Protein AF-A0A7C4HDP6-F1 (afdb_monomer_lite)

Radius of gyration: 12.61 Å; chains: 1; bounding box: 24×19×40 Å

Secondary structure (DSSP, 8-state):
--THHHHHHHHHHTT---HHHHHHHHHHHHS-EETTEEPPTTTT-SHHHHHHHHHHH-HHHHHHHHHHHHHHHHTHHHHHHHHT-

Sequence (85 aa):
MPGWRIHRRIGRFLGIQDEGLMKRVDRMLDFPRVGKLRLPHKALHNTDCVLWIWMELGDEAANYALLHLALDRSRLSRLIEELEK

Structure (mmCIF, N/CA/C/O backbone):
data_AF-A0A7C4HDP6-F1
#
_entry.id   AF-A0A7C4HDP6-F1
#
loop_
_atom_site.group_PDB
_atom_site.id
_atom_site.type_symbol
_atom_site.label_atom_id
_atom_site.label_alt_id
_atom_site.label_comp_id
_atom_site.label_asym_id
_atom_site.label_entity_id
_atom_site.label_seq_id
_atom_site.pdbx_PDB_ins_code
_atom_site.Cartn_x
_atom_site.Cartn_y
_atom_site.Cartn_z
_atom_site.occupancy
_atom_site.B_iso_or_equiv
_atom_site.auth_seq_id
_atom_site.auth_comp_id
_atom_site.auth_asym_id
_atom_site.auth_atom_id
_atom_site.pdbx_PDB_model_num
ATOM 1 N N . MET A 1 1 ? 11.235 8.270 -2.778 1.00 45.94 1 MET A N 1
ATOM 2 C CA . MET A 1 1 ? 11.218 7.335 -3.928 1.00 45.94 1 MET A CA 1
ATOM 3 C C . MET A 1 1 ? 10.033 7.694 -4.831 1.00 45.94 1 MET A C 1
ATOM 5 O O . MET A 1 1 ? 8.989 8.011 -4.268 1.00 45.94 1 MET A O 1
ATOM 9 N N . PRO A 1 2 ? 10.172 7.716 -6.173 1.00 51.94 2 PRO A N 1
ATOM 10 C CA . PRO A 1 2 ? 9.169 8.270 -7.103 1.00 51.94 2 PRO A CA 1
ATOM 11 C C . PRO A 1 2 ? 7.994 7.331 -7.464 1.00 51.94 2 PRO A C 1
ATOM 13 O O . PRO A 1 2 ? 6.991 7.807 -7.996 1.00 51.94 2 PRO A O 1
ATOM 16 N N . GLY A 1 3 ? 8.059 6.043 -7.102 1.00 64.12 3 GLY A N 1
ATOM 17 C CA . GLY A 1 3 ? 7.125 5.007 -7.577 1.00 64.12 3 GLY A CA 1
ATOM 18 C C . GLY A 1 3 ? 5.659 5.104 -7.128 1.00 64.12 3 GLY A C 1
ATOM 19 O O . GLY A 1 3 ? 4.797 4.478 -7.741 1.00 64.12 3 GLY A O 1
ATOM 20 N N . TRP A 1 4 ? 5.323 5.928 -6.124 1.00 72.69 4 TRP A N 1
ATOM 21 C CA . TRP A 1 4 ? 3.931 6.069 -5.659 1.00 72.69 4 TRP A CA 1
ATOM 22 C C . TRP A 1 4 ? 2.988 6.556 -6.767 1.00 72.69 4 TRP A C 1
ATOM 24 O O . TRP A 1 4 ? 1.805 6.219 -6.779 1.00 72.69 4 TRP A O 1
ATOM 34 N N . ARG A 1 5 ? 3.496 7.348 -7.723 1.00 82.50 5 ARG A N 1
ATOM 35 C CA . ARG A 1 5 ? 2.690 7.849 -8.849 1.00 82.50 5 ARG A CA 1
ATOM 36 C C . ARG A 1 5 ? 2.231 6.711 -9.750 1.00 82.50 5 ARG A C 1
ATOM 38 O O . ARG A 1 5 ? 1.079 6.713 -10.179 1.00 82.50 5 ARG A O 1
ATOM 45 N N . ILE A 1 6 ? 3.109 5.740 -9.993 1.00 84.81 6 ILE A N 1
ATOM 46 C CA . ILE A 1 6 ? 2.814 4.564 -10.812 1.00 84.81 6 ILE A CA 1
ATOM 47 C C . ILE A 1 6 ? 1.840 3.652 -10.080 1.00 84.81 6 ILE A C 1
ATOM 49 O O . ILE A 1 6 ? 0.843 3.253 -10.677 1.00 84.81 6 ILE A O 1
ATOM 53 N N . HIS A 1 7 ? 2.054 3.409 -8.784 1.00 86.75 7 HIS A N 1
ATOM 54 C CA . HIS A 1 7 ? 1.136 2.607 -7.973 1.00 86.75 7 HIS A CA 1
ATOM 55 C C . HIS A 1 7 ? -0.280 3.189 -7.990 1.00 86.75 7 HIS A C 1
ATOM 57 O O . HIS A 1 7 ? -1.222 2.486 -8.346 1.00 86.75 7 HIS A O 1
ATOM 63 N N . ARG A 1 8 ? -0.434 4.500 -7.760 1.00 88.31 8 ARG A N 1
ATOM 64 C CA . ARG A 1 8 ? -1.746 5.164 -7.850 1.00 88.31 8 ARG A CA 1
ATOM 65 C C . ARG A 1 8 ? -2.324 5.193 -9.260 1.00 88.31 8 ARG A C 1
ATOM 67 O O . ARG A 1 8 ? -3.540 5.168 -9.424 1.00 88.31 8 ARG A O 1
ATOM 74 N N . ARG A 1 9 ? -1.494 5.308 -10.300 1.00 88.25 9 ARG A N 1
ATOM 75 C CA . ARG A 1 9 ? -1.976 5.280 -11.691 1.00 88.25 9 ARG A CA 1
ATOM 76 C C . ARG A 1 9 ? -2.529 3.904 -12.045 1.00 88.25 9 ARG A C 1
ATOM 78 O O . ARG A 1 9 ? -3.632 3.827 -12.573 1.00 88.25 9 ARG A O 1
ATOM 85 N N . ILE A 1 10 ? -1.792 2.845 -11.725 1.00 87.12 10 ILE A N 1
ATOM 86 C CA . ILE A 1 10 ? -2.230 1.471 -11.977 1.00 87.12 10 ILE A CA 1
ATOM 87 C C . ILE A 1 10 ? -3.423 1.128 -11.078 1.00 87.12 10 ILE A C 1
ATOM 89 O O . ILE A 1 10 ? -4.392 0.564 -11.566 1.00 87.12 10 ILE A O 1
ATOM 93 N N . GLY A 1 11 ? -3.426 1.562 -9.815 1.00 88.25 11 GLY A N 1
ATOM 94 C CA . GLY A 1 11 ? -4.574 1.413 -8.918 1.00 88.25 11 GLY A CA 1
ATOM 95 C C . GLY A 1 11 ? -5.851 2.026 -9.497 1.00 88.25 11 GLY A C 1
ATOM 96 O O . GLY A 1 11 ? -6.879 1.357 -9.547 1.00 88.25 11 GLY A O 1
ATOM 97 N N . ARG A 1 12 ? -5.768 3.252 -10.036 1.00 90.06 12 ARG A N 1
ATOM 98 C CA . ARG A 1 12 ? -6.894 3.907 -10.727 1.00 90.06 12 ARG A CA 1
ATOM 99 C C . ARG A 1 12 ? -7.346 3.151 -11.971 1.00 90.06 12 ARG A C 1
ATOM 101 O O . ARG A 1 12 ? -8.545 3.006 -12.187 1.00 90.06 12 ARG A O 1
ATOM 108 N N . PHE A 1 13 ? -6.402 2.658 -12.771 1.00 87.12 13 PHE A N 1
ATOM 109 C CA . PHE A 1 13 ? -6.711 1.830 -13.938 1.00 87.12 13 PHE A CA 1
ATOM 110 C C . PHE A 1 13 ? -7.444 0.534 -13.553 1.00 87.12 13 PHE A C 1
ATOM 112 O O . PHE A 1 13 ? -8.326 0.091 -14.279 1.00 87.12 13 PHE A O 1
ATOM 119 N N . LEU A 1 14 ? -7.134 -0.029 -12.383 1.00 84.31 14 LEU A N 1
ATOM 120 C CA . LEU A 1 14 ? -7.787 -1.216 -11.827 1.00 84.31 14 LEU A CA 1
ATOM 121 C C . LEU A 1 14 ? -9.080 -0.910 -11.047 1.00 84.31 14 LEU A C 1
ATOM 123 O O . LEU A 1 14 ? -9.619 -1.798 -10.395 1.00 84.31 14 LEU A O 1
ATOM 127 N N . GLY A 1 15 ? -9.594 0.322 -11.119 1.00 85.94 15 GLY A N 1
ATOM 128 C CA . GLY A 1 15 ? -10.891 0.690 -10.547 1.00 85.94 15 GLY A CA 1
ATOM 129 C C . GLY A 1 15 ? -10.860 1.173 -9.096 1.00 85.94 15 GLY A C 1
ATOM 130 O O . GLY A 1 15 ? -11.918 1.477 -8.557 1.00 85.94 15 GLY A O 1
ATOM 131 N N . ILE A 1 16 ? -9.684 1.313 -8.481 1.00 87.31 16 ILE A N 1
ATOM 132 C CA . ILE A 1 16 ? -9.540 1.887 -7.137 1.00 87.31 16 ILE A CA 1
ATOM 133 C C . ILE A 1 16 ? -9.564 3.410 -7.297 1.00 87.31 16 ILE A C 1
ATOM 135 O O . ILE A 1 16 ? -8.642 3.990 -7.872 1.00 87.31 16 ILE A O 1
ATOM 139 N N . GLN A 1 17 ? -10.643 4.069 -6.877 1.00 84.19 17 GLN A N 1
ATOM 140 C CA . GLN A 1 17 ? -10.863 5.500 -7.162 1.00 84.19 17 GLN A CA 1
ATOM 141 C C . GLN A 1 17 ? -10.628 6.395 -5.939 1.00 84.19 17 GLN A C 1
ATOM 143 O O . GLN A 1 17 ? -10.377 7.593 -6.096 1.00 84.19 17 GLN A O 1
ATOM 148 N N . ASP A 1 18 ? -10.661 5.836 -4.727 1.00 89.88 18 ASP A N 1
ATOM 149 C CA . ASP A 1 18 ? -10.460 6.608 -3.503 1.00 89.88 18 ASP A CA 1
ATOM 150 C C . ASP A 1 18 ? -8.974 6.965 -3.306 1.00 89.88 18 ASP A C 1
ATOM 152 O O . ASP A 1 18 ? -8.147 6.187 -2.818 1.00 89.88 18 ASP A O 1
ATOM 156 N N . GLU A 1 19 ? -8.619 8.197 -3.674 1.00 88.12 19 GLU A N 1
ATOM 157 C CA . GLU A 1 19 ? -7.260 8.713 -3.506 1.00 88.12 19 GLU A CA 1
ATOM 158 C C . GLU A 1 19 ? -6.857 8.846 -2.024 1.00 88.12 19 GLU A C 1
ATOM 160 O O . GLU A 1 19 ? -5.673 8.757 -1.683 1.00 88.12 19 GLU A O 1
ATOM 165 N N . GLY A 1 20 ? -7.825 9.071 -1.132 1.00 91.19 20 GLY A N 1
ATOM 166 C CA . GLY A 1 20 ? -7.608 9.103 0.310 1.00 91.19 20 GLY A CA 1
ATOM 167 C C . GLY A 1 20 ? -7.211 7.727 0.835 1.00 91.19 20 GLY A C 1
ATOM 168 O O . GLY A 1 20 ? -6.238 7.616 1.589 1.00 91.19 20 GLY A O 1
ATOM 169 N N . LEU A 1 21 ? -7.899 6.682 0.373 1.00 91.88 21 LEU A N 1
ATOM 170 C CA . LEU A 1 21 ? -7.597 5.287 0.683 1.00 91.88 21 LEU A CA 1
ATOM 171 C C . LEU A 1 21 ? -6.195 4.899 0.204 1.00 91.88 21 LEU A C 1
ATOM 173 O O . LEU A 1 21 ? -5.387 4.428 1.007 1.00 91.88 21 LEU A O 1
ATOM 177 N N . MET A 1 22 ? -5.857 5.196 -1.056 1.00 91.75 22 MET A N 1
ATOM 178 C CA . MET A 1 22 ? -4.517 4.936 -1.600 1.00 91.75 22 MET A CA 1
ATOM 179 C C . MET A 1 22 ? -3.423 5.616 -0.775 1.00 91.75 22 MET A C 1
ATOM 181 O O . MET A 1 22 ? -2.438 4.986 -0.401 1.00 91.75 22 MET A O 1
ATOM 185 N N . LYS A 1 23 ? -3.611 6.896 -0.422 1.00 90.56 23 LYS A N 1
ATOM 186 C CA . LYS A 1 23 ? -2.651 7.643 0.408 1.00 90.56 23 LYS A CA 1
ATOM 187 C C . LYS A 1 23 ? -2.499 7.043 1.805 1.00 90.56 23 LYS A C 1
ATOM 189 O O . LYS A 1 23 ? -1.413 7.131 2.380 1.00 90.56 23 LYS A O 1
ATOM 194 N N . ARG A 1 24 ? -3.567 6.489 2.389 1.00 91.31 24 ARG A N 1
ATOM 195 C CA . ARG A 1 24 ? -3.498 5.803 3.691 1.00 91.31 24 ARG A CA 1
ATOM 196 C C . ARG A 1 24 ? -2.709 4.505 3.575 1.00 91.31 24 ARG A C 1
ATOM 198 O O . ARG A 1 24 ? -1.817 4.293 4.392 1.00 91.31 24 ARG A O 1
ATOM 205 N N . VAL A 1 25 ? -2.974 3.704 2.546 1.00 91.62 25 VAL A N 1
ATOM 206 C CA . VAL A 1 25 ? -2.237 2.462 2.277 1.00 91.62 25 VAL A CA 1
ATOM 207 C C . VAL A 1 25 ? -0.755 2.735 2.012 1.00 91.62 25 VAL A C 1
ATOM 209 O O . VAL A 1 25 ? 0.082 2.125 2.673 1.00 91.62 25 VAL A O 1
ATOM 212 N N . ASP A 1 26 ? -0.425 3.704 1.148 1.00 89.69 26 ASP A N 1
ATOM 213 C CA . ASP A 1 26 ? 0.960 4.125 0.873 1.00 89.69 26 ASP A CA 1
ATOM 214 C C . ASP A 1 26 ? 1.700 4.417 2.202 1.00 89.69 26 ASP A C 1
ATOM 216 O O . ASP A 1 26 ? 2.802 3.925 2.448 1.00 89.69 26 ASP A O 1
ATOM 220 N N . ARG A 1 27 ? 1.061 5.160 3.124 1.00 87.69 27 ARG A N 1
ATOM 221 C CA . ARG A 1 27 ? 1.641 5.466 4.446 1.00 87.69 27 ARG A CA 1
ATOM 222 C C . ARG A 1 27 ? 1.805 4.237 5.334 1.00 87.69 27 ARG A C 1
ATOM 224 O O . ARG A 1 27 ? 2.786 4.184 6.071 1.00 87.69 27 ARG A O 1
ATOM 231 N N . MET A 1 28 ? 0.851 3.307 5.326 1.00 88.38 28 MET A N 1
ATOM 232 C CA . MET A 1 28 ? 0.922 2.092 6.147 1.00 88.38 28 MET A CA 1
ATOM 233 C C . MET A 1 28 ? 2.050 1.167 5.685 1.00 88.38 28 MET A C 1
ATOM 235 O O . MET A 1 28 ? 2.751 0.611 6.527 1.00 88.38 28 MET A O 1
ATOM 239 N N . LEU A 1 29 ? 2.273 1.065 4.373 1.00 86.31 29 LEU A N 1
ATOM 240 C CA . LEU A 1 29 ? 3.341 0.251 3.789 1.00 86.31 29 LEU A CA 1
ATOM 241 C C . LEU A 1 29 ? 4.729 0.869 4.009 1.00 86.31 29 LEU A C 1
ATOM 243 O O . LEU A 1 29 ? 5.665 0.168 4.401 1.00 86.31 29 LEU A O 1
ATOM 247 N N . ASP A 1 30 ? 4.870 2.180 3.795 1.00 84.56 30 ASP A N 1
ATOM 248 C CA . ASP A 1 30 ? 6.155 2.866 3.968 1.00 84.56 30 ASP A CA 1
ATOM 249 C C . ASP A 1 30 ? 6.513 3.040 5.452 1.00 84.56 30 ASP A C 1
ATOM 251 O O . ASP A 1 30 ? 7.680 2.917 5.837 1.00 84.56 30 ASP A O 1
ATOM 255 N N . PHE A 1 31 ? 5.519 3.302 6.307 1.00 85.69 31 PHE A N 1
ATOM 256 C CA . PHE A 1 31 ? 5.706 3.613 7.727 1.00 85.69 31 PHE A CA 1
ATOM 257 C C . PHE A 1 31 ? 4.773 2.806 8.641 1.00 85.69 31 PHE A C 1
ATOM 259 O O . PHE A 1 31 ? 3.931 3.394 9.335 1.00 85.69 31 PHE A O 1
ATOM 266 N N . PRO A 1 32 ? 4.944 1.476 8.694 1.00 82.69 32 PRO A N 1
ATOM 267 C CA . PRO A 1 32 ? 4.083 0.617 9.492 1.00 82.69 32 PRO A CA 1
ATOM 268 C C . PRO A 1 32 ? 4.163 0.947 10.990 1.00 82.69 32 PRO A C 1
ATOM 270 O O . PRO A 1 32 ? 5.203 1.373 11.508 1.00 82.69 32 PRO A O 1
ATOM 273 N N . ARG A 1 33 ? 3.045 0.758 11.703 1.00 82.06 33 ARG A N 1
ATOM 274 C CA . ARG A 1 33 ? 2.917 1.051 13.141 1.00 82.06 33 ARG A CA 1
ATOM 275 C C . ARG A 1 33 ? 2.225 -0.072 13.902 1.00 82.06 33 ARG A C 1
ATOM 277 O O . ARG A 1 33 ? 1.058 -0.322 13.677 1.00 82.06 33 ARG A O 1
ATOM 284 N N . VAL A 1 34 ? 2.869 -0.659 14.900 1.00 78.94 34 VAL A N 1
ATOM 285 C CA . VAL A 1 34 ? 2.180 -1.593 15.805 1.00 78.94 34 VAL A CA 1
ATOM 286 C C . VAL A 1 34 ? 1.766 -0.822 17.054 1.00 78.94 34 VAL A C 1
ATOM 288 O O . VAL A 1 34 ? 2.600 -0.443 17.880 1.00 78.94 34 VAL A O 1
ATOM 291 N N . GLY A 1 35 ? 0.475 -0.495 17.157 1.00 80.50 35 GLY A N 1
ATOM 292 C CA . GLY A 1 35 ? -0.037 0.408 18.188 1.00 80.50 35 GLY A CA 1
ATOM 293 C C . GLY A 1 35 ? 0.618 1.794 18.107 1.00 80.50 35 GLY A C 1
ATOM 294 O O . GLY A 1 35 ? 0.492 2.503 17.109 1.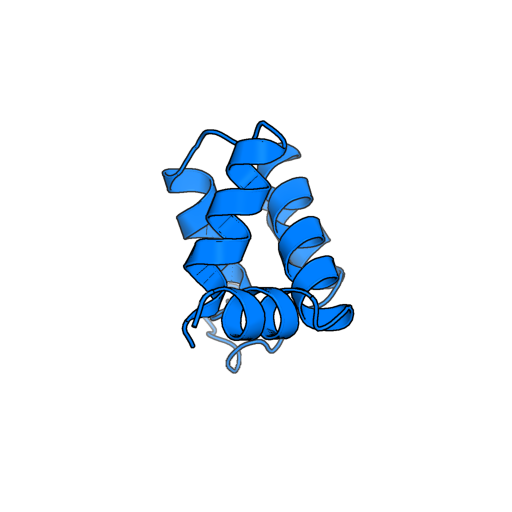00 80.50 35 GLY A O 1
ATOM 295 N N . LYS A 1 36 ? 1.338 2.199 19.163 1.00 84.19 36 LYS A N 1
ATOM 296 C CA . LYS A 1 36 ? 2.066 3.485 19.204 1.00 84.19 36 LYS A CA 1
ATOM 297 C C . LYS A 1 36 ? 3.493 3.403 18.645 1.00 84.19 36 LYS A C 1
ATOM 299 O O . LYS A 1 36 ? 4.108 4.447 18.428 1.00 84.19 36 LYS A O 1
ATOM 304 N N . LEU A 1 37 ? 4.021 2.202 18.406 1.00 83.25 37 LEU A N 1
ATOM 305 C CA . LEU A 1 37 ? 5.395 2.000 17.955 1.00 83.25 37 LEU A CA 1
ATOM 306 C C . LEU A 1 37 ? 5.486 2.128 16.431 1.00 83.25 37 LEU A C 1
ATOM 308 O O . LEU A 1 37 ? 4.798 1.414 15.706 1.00 83.25 37 LEU A O 1
ATOM 312 N N . ARG A 1 38 ? 6.361 3.012 15.937 1.00 83.69 38 ARG A N 1
ATOM 313 C CA . ARG A 1 38 ? 6.699 3.091 14.509 1.00 83.69 38 ARG A CA 1
ATOM 314 C C . ARG A 1 38 ? 7.790 2.074 14.194 1.00 83.69 38 ARG A C 1
ATOM 316 O O . ARG A 1 38 ? 8.855 2.114 14.803 1.00 83.69 38 ARG A O 1
ATOM 323 N N . LEU A 1 39 ? 7.522 1.196 13.237 1.00 84.56 39 LEU A N 1
ATOM 324 C CA . LEU A 1 39 ? 8.499 0.236 12.742 1.00 84.56 39 LEU A CA 1
ATOM 325 C C . LEU A 1 39 ? 9.447 0.893 11.721 1.00 84.56 39 LEU A C 1
ATOM 327 O O . LEU A 1 39 ? 9.142 1.970 11.192 1.00 84.56 39 LEU A O 1
ATOM 331 N N . PRO A 1 40 ? 10.600 0.263 11.428 1.00 84.12 40 PRO A N 1
ATOM 332 C CA . PRO A 1 40 ? 11.488 0.717 10.367 1.00 84.12 40 PRO A CA 1
ATOM 333 C C . PRO A 1 40 ? 10.769 0.847 9.019 1.00 84.12 40 PRO A C 1
ATOM 335 O O . PRO A 1 40 ? 9.771 0.175 8.746 1.00 84.12 40 PRO A O 1
ATOM 338 N N . HIS A 1 41 ? 11.290 1.725 8.163 1.00 81.19 41 HIS A N 1
ATOM 339 C CA . HIS A 1 41 ? 10.721 1.971 6.840 1.00 81.19 41 HIS A CA 1
ATOM 340 C C . HIS A 1 41 ? 10.618 0.669 6.035 1.00 81.19 41 HIS A C 1
ATOM 342 O O . HIS A 1 41 ? 11.597 -0.072 5.941 1.00 81.19 41 HIS A O 1
ATOM 348 N N . LYS A 1 42 ? 9.435 0.401 5.464 1.00 77.62 42 LYS A N 1
ATOM 349 C CA . LYS A 1 42 ? 9.116 -0.834 4.721 1.00 77.62 42 LYS A CA 1
ATOM 350 C C . LYS A 1 42 ? 9.307 -2.146 5.504 1.00 77.62 42 LYS A C 1
ATOM 352 O O . LYS A 1 42 ? 9.363 -3.210 4.893 1.00 77.62 42 LYS A O 1
ATOM 357 N N . ALA A 1 43 ? 9.354 -2.109 6.841 1.00 78.12 43 ALA A N 1
ATOM 358 C CA . ALA A 1 43 ? 9.519 -3.316 7.664 1.00 78.12 43 ALA A CA 1
ATOM 359 C C . ALA A 1 43 ? 8.408 -4.355 7.449 1.00 78.12 43 ALA A C 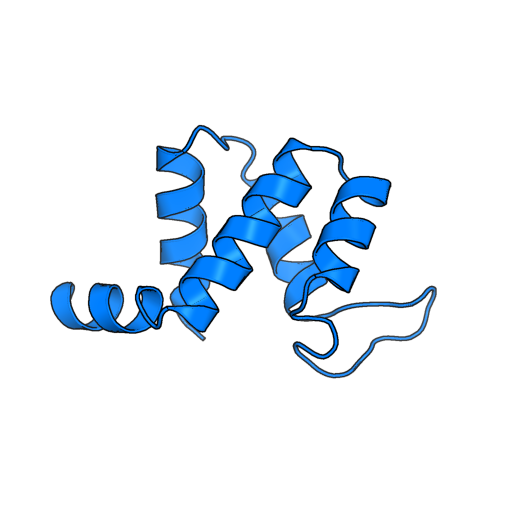1
ATOM 361 O O . ALA A 1 43 ? 8.669 -5.550 7.535 1.00 78.12 43 ALA A O 1
ATOM 362 N N . LEU A 1 44 ? 7.189 -3.904 7.139 1.00 77.38 44 LEU A N 1
ATOM 363 C CA . LEU A 1 44 ? 6.055 -4.768 6.812 1.00 77.38 44 LEU A CA 1
ATOM 364 C C . LEU A 1 44 ? 5.698 -4.687 5.325 1.00 77.38 44 LEU A C 1
ATOM 366 O O . LEU A 1 44 ? 4.542 -4.798 4.949 1.00 77.38 44 LEU A O 1
ATOM 370 N N . HIS A 1 45 ? 6.667 -4.487 4.435 1.00 84.00 45 HIS A N 1
ATOM 371 C CA . HIS A 1 45 ? 6.387 -4.520 2.999 1.00 84.00 45 HIS A CA 1
ATOM 372 C C . HIS A 1 45 ? 6.270 -5.974 2.492 1.00 84.00 45 HIS A C 1
ATOM 374 O O . HIS A 1 45 ? 7.043 -6.450 1.658 1.00 84.00 45 HIS A O 1
ATOM 380 N N . ASN A 1 46 ? 5.319 -6.708 3.072 1.00 84.19 46 ASN A N 1
ATOM 381 C CA . ASN A 1 46 ? 5.060 -8.130 2.899 1.00 84.19 46 ASN A CA 1
ATOM 382 C C . ASN A 1 46 ? 3.548 -8.427 3.028 1.00 84.19 46 ASN A C 1
ATOM 384 O O . ASN A 1 46 ? 2.724 -7.528 3.190 1.00 84.19 46 ASN A O 1
ATOM 388 N N . THR A 1 47 ? 3.181 -9.706 2.952 1.00 87.38 47 THR A N 1
ATOM 389 C CA . THR A 1 47 ? 1.784 -10.162 3.039 1.00 87.38 47 THR A CA 1
ATOM 390 C C . THR A 1 47 ? 1.126 -9.876 4.388 1.00 87.38 47 THR A C 1
ATOM 392 O O . THR A 1 47 ? -0.087 -9.698 4.430 1.00 87.38 47 THR A O 1
ATOM 395 N N . ASP A 1 48 ? 1.894 -9.760 5.472 1.00 87.88 48 ASP A N 1
ATOM 396 C CA . ASP A 1 48 ? 1.34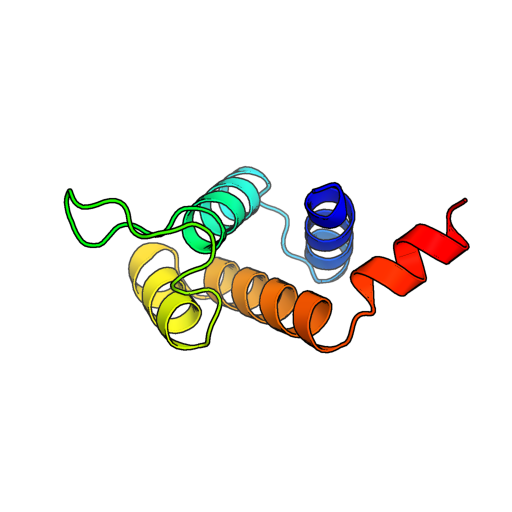1 -9.479 6.802 1.00 87.88 48 ASP A CA 1
ATOM 397 C C . ASP A 1 48 ? 0.736 -8.072 6.857 1.00 87.88 48 ASP A C 1
ATOM 399 O O . ASP A 1 48 ? -0.334 -7.874 7.431 1.00 87.88 48 ASP A O 1
ATOM 403 N N . CYS A 1 49 ? 1.355 -7.088 6.192 1.00 87.19 49 CYS A N 1
ATOM 404 C CA . CYS A 1 49 ? 0.757 -5.755 6.101 1.00 87.19 49 CYS A CA 1
ATOM 405 C C . CYS A 1 49 ? -0.479 -5.717 5.212 1.00 87.19 49 CYS A C 1
ATOM 407 O O . CYS A 1 49 ? -1.352 -4.896 5.462 1.00 87.19 49 CYS A O 1
ATOM 409 N N . VAL A 1 50 ? -0.582 -6.582 4.199 1.00 91.88 50 VAL A N 1
ATOM 410 C CA . VAL A 1 50 ? -1.814 -6.690 3.402 1.00 91.88 50 VAL A CA 1
ATOM 411 C C . VAL A 1 50 ? -2.956 -7.171 4.280 1.00 91.88 50 VAL A C 1
ATOM 413 O O . VAL A 1 50 ? -4.018 -6.559 4.267 1.00 91.88 50 VAL A O 1
ATOM 416 N N . LEU A 1 51 ? -2.727 -8.226 5.067 1.00 91.12 51 LEU A N 1
ATOM 417 C CA . LEU A 1 51 ? -3.724 -8.738 6.007 1.00 91.12 51 LEU A CA 1
ATOM 418 C C . LEU A 1 51 ? -4.125 -7.667 7.020 1.00 91.12 51 LEU A C 1
ATOM 420 O O . LEU A 1 51 ? -5.305 -7.476 7.293 1.00 91.12 51 LEU A O 1
ATOM 424 N N . TRP A 1 52 ? -3.155 -6.918 7.534 1.00 89.69 52 TRP A N 1
ATOM 425 C CA . TRP A 1 52 ? -3.449 -5.843 8.467 1.00 89.69 52 TRP A CA 1
ATOM 426 C C . TRP A 1 52 ? -4.222 -4.683 7.814 1.00 89.69 52 TRP A C 1
ATOM 428 O O . TRP A 1 52 ? -5.204 -4.208 8.374 1.00 89.69 52 TRP A O 1
ATOM 438 N N . ILE A 1 53 ? -3.851 -4.266 6.600 1.00 92.81 53 ILE A N 1
ATOM 439 C CA . ILE A 1 53 ? -4.592 -3.257 5.826 1.00 92.81 53 ILE A CA 1
ATOM 440 C C . ILE A 1 53 ? -6.017 -3.727 5.544 1.00 92.81 53 ILE A C 1
ATOM 442 O O . ILE A 1 53 ? -6.945 -2.932 5.656 1.00 92.81 53 ILE A O 1
ATOM 446 N N . TRP A 1 54 ? -6.198 -5.004 5.214 1.00 94.50 54 TRP A N 1
ATOM 447 C CA . TRP A 1 54 ? -7.512 -5.596 5.009 1.00 94.50 54 TRP A CA 1
ATOM 448 C C . TRP A 1 54 ? -8.387 -5.477 6.260 1.00 94.50 54 TRP A C 1
ATOM 450 O O . TRP A 1 54 ? -9.517 -5.004 6.174 1.00 94.50 54 TRP A O 1
ATOM 460 N N . MET A 1 55 ? -7.838 -5.814 7.430 1.00 92.69 55 MET A N 1
ATOM 461 C CA . MET A 1 55 ? -8.553 -5.707 8.705 1.00 92.69 55 MET A CA 1
ATOM 462 C C . MET A 1 55 ? -8.918 -4.260 9.076 1.00 92.69 55 MET A C 1
ATOM 464 O O . MET A 1 55 ? -9.972 -4.032 9.660 1.00 92.69 55 MET A O 1
ATOM 468 N N . GLU A 1 56 ? -8.063 -3.286 8.753 1.00 91.56 56 GLU A N 1
ATOM 469 C CA . GLU A 1 56 ? -8.255 -1.879 9.140 1.00 91.56 56 GLU A CA 1
ATOM 470 C C . GLU A 1 56 ? -9.084 -1.066 8.134 1.00 91.56 56 GLU A C 1
ATOM 472 O O . GLU A 1 56 ? -9.779 -0.123 8.515 1.00 91.56 56 GLU A O 1
ATOM 477 N N . LEU A 1 57 ? -8.958 -1.368 6.838 1.00 92.69 57 LEU A N 1
ATOM 478 C CA . LEU A 1 57 ? -9.428 -0.519 5.736 1.00 92.69 57 LEU A CA 1
ATOM 479 C C . LEU A 1 57 ? -10.293 -1.258 4.700 1.00 92.69 57 LEU A C 1
ATOM 481 O O . LEU A 1 57 ? -10.846 -0.604 3.817 1.00 92.69 57 LEU A O 1
ATOM 485 N N . GLY A 1 58 ? -10.428 -2.583 4.798 1.00 93.81 58 GLY A N 1
ATOM 486 C CA . GLY A 1 58 ? -11.281 -3.396 3.929 1.00 93.81 58 GLY A CA 1
ATOM 487 C C . GLY A 1 58 ? -10.635 -3.862 2.619 1.00 93.81 58 GLY A C 1
ATOM 488 O O . GLY A 1 58 ? -9.444 -3.664 2.360 1.00 93.81 58 GLY A O 1
ATOM 489 N N . ASP A 1 59 ? -11.449 -4.516 1.786 1.00 93.94 59 ASP A N 1
ATOM 490 C CA . ASP A 1 59 ? -11.016 -5.240 0.579 1.00 93.94 59 ASP A CA 1
ATOM 491 C C . ASP A 1 59 ? -10.317 -4.346 -0.450 1.00 93.94 59 ASP A C 1
ATOM 493 O O . ASP A 1 59 ? -9.266 -4.701 -0.983 1.00 93.94 59 ASP A O 1
ATOM 497 N N . GLU A 1 60 ? -10.868 -3.162 -0.721 1.00 92.75 60 GLU A N 1
ATOM 498 C CA . GLU A 1 60 ? -10.317 -2.246 -1.726 1.00 92.75 60 GLU A CA 1
ATOM 499 C C . GLU A 1 60 ? -8.892 -1.797 -1.358 1.00 92.75 60 GLU A C 1
ATOM 501 O O . GLU A 1 60 ? -7.989 -1.783 -2.200 1.00 92.75 60 GLU A O 1
ATOM 506 N N . ALA A 1 61 ? -8.653 -1.520 -0.075 1.00 93.81 61 ALA A N 1
ATOM 507 C CA . ALA A 1 61 ? -7.336 -1.158 0.431 1.00 93.81 61 ALA A CA 1
ATOM 508 C C . ALA A 1 61 ? -6.349 -2.330 0.354 1.00 93.81 61 ALA A C 1
ATOM 510 O O . ALA A 1 61 ? -5.185 -2.138 -0.009 1.00 93.81 61 ALA A O 1
ATOM 511 N N . ALA A 1 62 ? -6.813 -3.544 0.662 1.00 94.06 62 ALA A N 1
ATOM 512 C CA . ALA A 1 62 ? -6.010 -4.759 0.573 1.00 94.06 62 ALA A CA 1
ATOM 513 C C . ALA A 1 62 ? -5.588 -5.057 -0.872 1.00 94.06 62 ALA A C 1
ATOM 515 O O . ALA A 1 62 ? -4.420 -5.359 -1.128 1.00 94.06 62 ALA A O 1
ATOM 516 N N . ASN A 1 63 ? -6.503 -4.888 -1.829 1.00 92.88 63 ASN A N 1
ATOM 517 C CA . ASN A 1 63 ? -6.224 -5.027 -3.258 1.00 92.88 63 ASN A CA 1
ATOM 518 C C . ASN A 1 63 ? -5.172 -4.017 -3.728 1.00 92.88 63 ASN A C 1
ATOM 520 O O . ASN A 1 63 ? -4.225 -4.383 -4.430 1.00 92.88 63 ASN A O 1
ATOM 524 N N . TYR A 1 64 ? -5.278 -2.759 -3.289 1.00 94.25 64 TYR A N 1
ATOM 525 C CA . TYR A 1 64 ? -4.261 -1.749 -3.578 1.00 94.25 64 TYR A CA 1
ATOM 526 C C . TYR A 1 64 ? -2.899 -2.094 -2.945 1.00 94.25 64 TYR A C 1
ATOM 528 O O . TYR A 1 64 ? -1.860 -1.940 -3.587 1.00 94.25 64 TYR A O 1
ATOM 536 N N . ALA A 1 65 ? -2.877 -2.625 -1.718 1.00 93.00 65 ALA A N 1
ATOM 537 C CA . ALA A 1 65 ? -1.643 -3.055 -1.059 1.00 93.00 65 ALA A CA 1
ATOM 538 C C . ALA A 1 65 ? -0.974 -4.245 -1.774 1.00 93.00 65 ALA A C 1
ATOM 540 O O . ALA A 1 65 ? 0.247 -4.259 -1.950 1.00 93.00 65 ALA A O 1
ATOM 541 N N . LEU A 1 66 ? -1.761 -5.221 -2.239 1.00 91.94 66 LEU A N 1
ATOM 542 C CA . LEU A 1 66 ? -1.273 -6.345 -3.047 1.00 91.94 66 LEU A CA 1
ATOM 543 C C . LEU A 1 66 ? -0.665 -5.875 -4.364 1.00 91.94 66 LEU A C 1
ATOM 545 O O . LEU A 1 66 ? 0.425 -6.322 -4.724 1.00 91.94 66 LEU A O 1
ATOM 549 N N . LEU A 1 67 ? -1.336 -4.948 -5.052 1.00 90.88 67 LEU A N 1
ATOM 550 C CA . LEU A 1 67 ? -0.803 -4.315 -6.253 1.00 90.88 67 LEU A CA 1
ATOM 551 C C . LEU A 1 67 ? 0.566 -3.687 -5.971 1.00 90.88 67 LEU A C 1
ATOM 553 O O . LEU A 1 67 ? 1.516 -3.907 -6.721 1.00 90.88 67 LEU A O 1
ATOM 557 N N . HIS A 1 68 ? 0.674 -2.944 -4.870 1.00 88.44 68 HIS A N 1
ATOM 558 C CA . HIS A 1 68 ? 1.905 -2.275 -4.466 1.00 88.44 68 HIS A CA 1
ATOM 559 C C . HIS A 1 68 ? 3.057 -3.277 -4.266 1.00 88.44 68 HIS A C 1
ATOM 561 O O . HIS A 1 68 ? 4.156 -3.086 -4.789 1.00 88.44 68 HIS A O 1
ATOM 567 N N . LEU A 1 69 ? 2.796 -4.398 -3.586 1.00 87.38 69 LEU A N 1
ATOM 568 C CA . LEU A 1 69 ? 3.783 -5.468 -3.406 1.00 87.38 69 LEU A CA 1
ATOM 569 C C . LEU A 1 69 ? 4.152 -6.166 -4.717 1.00 87.38 69 LEU A C 1
ATOM 571 O O . LEU A 1 69 ? 5.322 -6.493 -4.928 1.00 87.38 69 LEU A O 1
ATOM 575 N N . ALA A 1 70 ? 3.176 -6.419 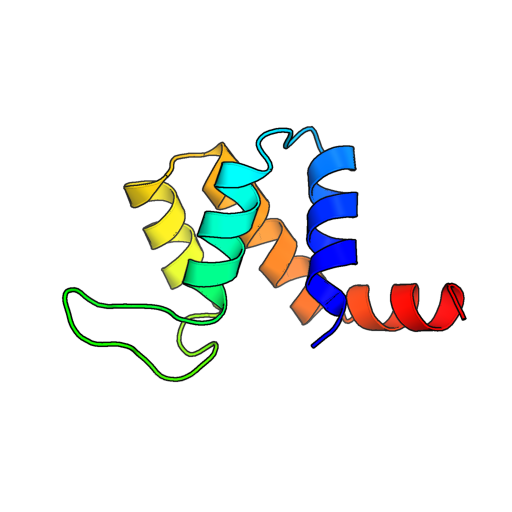-5.590 1.00 87.31 70 ALA A N 1
ATOM 576 C CA . ALA A 1 70 ? 3.401 -7.075 -6.875 1.00 87.31 70 ALA A CA 1
ATOM 577 C C . ALA A 1 70 ? 4.285 -6.219 -7.794 1.00 87.31 70 ALA A C 1
ATOM 579 O O . ALA A 1 70 ? 5.217 -6.731 -8.421 1.00 87.31 70 ALA A O 1
ATOM 580 N N . LEU A 1 71 ? 4.039 -4.909 -7.838 1.00 84.81 71 LEU A N 1
ATOM 581 C CA . LEU A 1 71 ? 4.814 -3.964 -8.640 1.00 84.81 71 LEU A CA 1
ATOM 582 C C . LEU A 1 71 ? 6.245 -3.798 -8.109 1.00 84.81 71 LEU A C 1
ATOM 584 O O . LEU A 1 71 ? 7.199 -3.898 -8.886 1.00 84.81 71 LEU A O 1
ATOM 588 N N . ASP A 1 72 ? 6.419 -3.681 -6.790 1.00 81.62 72 ASP A N 1
ATOM 589 C CA . ASP A 1 72 ? 7.751 -3.602 -6.179 1.00 81.62 72 ASP A CA 1
ATOM 590 C C . ASP A 1 72 ? 8.555 -4.910 -6.369 1.00 81.62 72 ASP A C 1
ATOM 592 O O . ASP A 1 72 ? 9.763 -4.858 -6.620 1.00 81.62 72 ASP A O 1
ATOM 596 N N . ARG A 1 73 ? 7.915 -6.092 -6.314 1.00 81.94 73 ARG A N 1
ATOM 597 C CA . ARG A 1 73 ? 8.588 -7.395 -6.524 1.00 81.94 73 ARG A CA 1
ATOM 598 C C . ARG A 1 73 ? 8.946 -7.677 -7.979 1.00 81.94 73 ARG A C 1
ATOM 600 O O . ARG A 1 73 ? 10.012 -8.224 -8.247 1.00 81.94 73 ARG A O 1
ATOM 607 N N . SER A 1 74 ? 8.075 -7.310 -8.912 1.00 80.31 74 SER A N 1
ATOM 608 C CA . SER A 1 74 ? 8.285 -7.537 -10.349 1.00 80.31 74 SER A CA 1
ATOM 609 C C . SER A 1 74 ? 9.297 -6.574 -10.976 1.00 80.31 74 SER A C 1
ATOM 611 O O . SER A 1 74 ? 9.663 -6.748 -12.135 1.00 80.31 74 SER A O 1
ATOM 613 N N . ARG A 1 75 ? 9.747 -5.547 -10.235 1.00 74.19 75 ARG A N 1
ATOM 614 C CA . ARG A 1 75 ? 10.542 -4.412 -10.742 1.00 74.19 75 ARG A CA 1
ATOM 615 C C . ARG A 1 75 ? 9.861 -3.644 -11.885 1.00 74.19 75 ARG A C 1
ATOM 617 O O . ARG A 1 75 ? 10.493 -2.762 -12.467 1.00 74.19 75 ARG A O 1
ATOM 624 N N . LEU A 1 76 ? 8.585 -3.918 -12.173 1.00 70.19 76 LEU A N 1
ATOM 625 C CA . LEU A 1 76 ? 7.824 -3.258 -13.235 1.00 70.19 76 LEU A CA 1
ATOM 626 C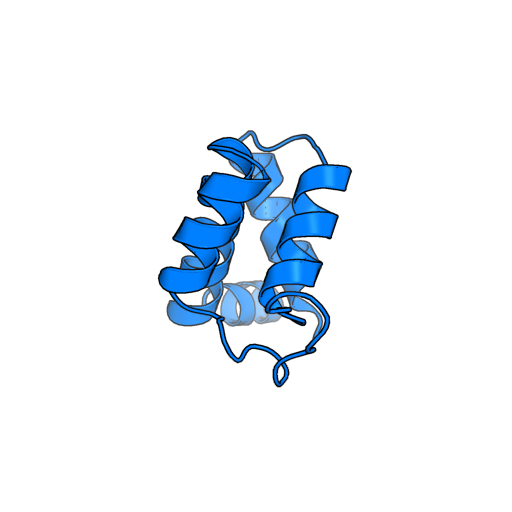 C . LEU A 1 76 ? 7.729 -1.755 -13.000 1.00 70.19 76 LEU A C 1
ATOM 628 O O . LEU A 1 76 ? 7.824 -0.997 -13.956 1.00 70.19 76 LEU A O 1
ATOM 632 N N . SER A 1 77 ? 7.637 -1.314 -11.741 1.00 69.44 77 SER A N 1
ATOM 633 C CA . SER A 1 77 ? 7.643 0.113 -11.403 1.00 69.44 77 SER A CA 1
ATOM 634 C C . SER A 1 77 ? 8.883 0.810 -11.965 1.00 69.44 77 SER A C 1
ATOM 636 O O . SER A 1 77 ? 8.771 1.871 -12.562 1.00 69.44 77 SER A O 1
ATOM 638 N N . ARG A 1 78 ? 10.061 0.184 -11.838 1.00 70.31 78 ARG A N 1
ATOM 639 C CA . ARG A 1 78 ? 11.333 0.747 -12.312 1.00 70.31 78 ARG A CA 1
ATOM 640 C C . ARG A 1 78 ? 11.422 0.741 -13.841 1.00 70.31 78 ARG A C 1
ATOM 642 O O . ARG A 1 78 ? 11.882 1.713 -14.421 1.00 70.31 78 ARG A O 1
ATOM 649 N N . LEU A 1 79 ? 10.935 -0.323 -14.474 1.00 70.56 79 LEU A N 1
ATOM 650 C CA . LE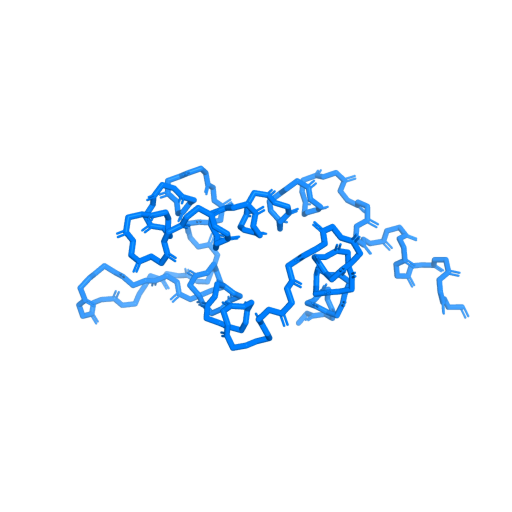U A 1 79 ? 10.929 -0.465 -15.931 1.00 70.56 79 LEU A CA 1
ATOM 651 C C . LEU A 1 79 ? 9.973 0.544 -16.592 1.00 70.56 79 LEU A C 1
ATOM 653 O O . LEU A 1 79 ? 10.315 1.154 -17.598 1.00 70.56 79 LEU A O 1
ATOM 657 N N . ILE A 1 80 ? 8.809 0.791 -15.985 1.00 72.81 80 ILE A N 1
ATOM 658 C CA . ILE A 1 80 ? 7.868 1.832 -16.423 1.00 72.81 80 ILE A CA 1
ATOM 659 C C . ILE A 1 80 ? 8.478 3.233 -16.238 1.00 72.81 80 ILE A C 1
ATOM 661 O O . ILE A 1 80 ? 8.366 4.050 -17.143 1.00 72.81 80 ILE A O 1
ATOM 665 N N . GLU A 1 81 ? 9.162 3.511 -15.119 1.00 72.50 81 GLU A N 1
ATOM 666 C CA . GLU A 1 81 ? 9.865 4.796 -14.920 1.00 72.50 81 GLU A CA 1
ATOM 667 C C . GLU A 1 81 ? 10.981 5.033 -15.950 1.00 72.50 81 GLU A C 1
ATOM 669 O O . GLU A 1 81 ? 11.247 6.179 -16.304 1.00 72.50 81 GLU A O 1
ATOM 674 N N . GLU A 1 82 ? 11.661 3.978 -16.408 1.00 76.62 82 GLU A N 1
ATOM 675 C CA . GLU A 1 82 ? 12.711 4.063 -17.431 1.00 76.62 82 GLU A CA 1
ATOM 676 C C . GLU A 1 82 ? 12.147 4.309 -18.834 1.00 76.62 82 GLU A C 1
ATOM 678 O O . GLU A 1 82 ? 12.742 5.071 -19.587 1.00 76.62 82 GLU A O 1
ATOM 683 N N . LEU A 1 83 ? 10.998 3.712 -19.169 1.00 72.00 83 LEU A N 1
ATOM 684 C CA . LEU A 1 83 ? 10.319 3.911 -20.457 1.00 72.00 83 LEU A CA 1
ATOM 685 C C . LEU A 1 83 ? 9.642 5.284 -20.593 1.00 72.00 83 LEU A C 1
ATOM 687 O O . LEU A 1 83 ? 9.334 5.704 -21.704 1.00 72.00 83 LEU A O 1
ATOM 691 N N . GLU A 1 84 ? 9.369 5.962 -19.476 1.00 71.69 84 GLU A N 1
ATOM 692 C CA . GLU A 1 84 ? 8.737 7.289 -19.444 1.00 71.69 84 GLU A CA 1
ATOM 693 C C . GLU A 1 84 ? 9.740 8.458 -19.429 1.00 71.69 84 GLU A C 1
ATOM 695 O O . GLU A 1 84 ? 9.320 9.615 -19.343 1.00 71.69 84 GLU A O 1
ATOM 700 N N . LYS A 1 85 ? 11.046 8.172 -19.495 1.00 62.09 85 LYS A N 1
ATOM 701 C CA . LYS A 1 85 ? 12.118 9.168 -19.660 1.00 62.09 85 LYS A CA 1
ATOM 702 C C . LYS A 1 85 ? 12.445 9.399 -21.128 1.00 62.09 85 LYS A C 1
ATOM 704 O O . LYS A 1 85 ? 12.735 10.573 -21.446 1.00 62.09 85 LYS A O 1
#

Foldseek 3Di:
DPLLVVLVVVLVVVPLDPPVLSVVLVCCQQWPDDVPDTDHGNPVLDVVSLVVLCVVPNDSSSVSSVSVSVCVVVVVSVVVVVVVD

pLDDT: mean 84.0, std 9.21, range [45.94, 94.5]